Protein AF-A0A4Q9MEJ4-F1 (afdb_monomer)

Structure (mmCIF, N/CA/C/O backbone):
data_AF-A0A4Q9MEJ4-F1
#
_entry.id   AF-A0A4Q9MEJ4-F1
#
loop_
_atom_site.group_PDB
_atom_site.id
_atom_site.type_symbol
_atom_site.label_atom_id
_atom_site.label_alt_id
_atom_site.label_comp_id
_atom_site.label_asym_id
_atom_site.label_entity_id
_atom_site.label_seq_id
_atom_site.pdbx_PDB_ins_code
_atom_site.Cartn_x
_atom_site.Cartn_y
_atom_site.Cartn_z
_atom_site.occupancy
_atom_site.B_iso_or_equiv
_atom_site.auth_seq_id
_atom_site.auth_comp_id
_atom_site.auth_asym_id
_atom_site.auth_atom_id
_atom_site.pdbx_PDB_model_num
ATOM 1 N N . MET A 1 1 ? 58.843 36.985 -56.680 1.00 53.56 1 MET A N 1
ATOM 2 C CA . MET A 1 1 ? 57.601 36.246 -57.001 1.00 53.56 1 MET A CA 1
ATOM 3 C C . MET A 1 1 ? 56.976 35.775 -55.694 1.00 53.56 1 MET A C 1
ATOM 5 O O . MET A 1 1 ? 57.693 35.346 -54.804 1.00 53.56 1 MET A O 1
ATOM 9 N N . SER A 1 2 ? 55.681 36.010 -55.526 1.00 57.56 2 SER A N 1
ATOM 10 C CA . SER A 1 2 ? 55.071 36.483 -54.278 1.00 57.56 2 SER A CA 1
ATOM 11 C C . SER A 1 2 ? 54.739 35.411 -53.221 1.00 57.56 2 SER A C 1
ATOM 13 O O . SER A 1 2 ? 53.814 34.622 -53.401 1.00 57.56 2 SER A O 1
ATOM 15 N N . SER A 1 3 ? 55.383 35.471 -52.046 1.00 70.38 3 SER A N 1
ATOM 16 C CA . SER A 1 3 ? 55.082 34.623 -50.870 1.00 70.38 3 SER A CA 1
ATOM 17 C C . SER A 1 3 ? 53.639 34.743 -50.360 1.00 70.38 3 SER A C 1
ATOM 19 O O . SER A 1 3 ? 53.100 33.795 -49.790 1.00 70.38 3 SER A O 1
ATOM 21 N N . ALA A 1 4 ? 52.991 35.890 -50.584 1.00 72.88 4 ALA A N 1
ATOM 22 C CA . ALA A 1 4 ? 51.584 36.099 -50.240 1.00 72.88 4 ALA A CA 1
ATOM 23 C C . ALA A 1 4 ? 50.646 35.207 -51.072 1.00 72.88 4 ALA A C 1
ATOM 25 O O . ALA A 1 4 ? 49.698 34.640 -50.536 1.00 72.88 4 ALA A O 1
ATOM 26 N N . VAL A 1 5 ? 50.960 35.009 -52.357 1.00 79.06 5 VAL A N 1
ATOM 27 C CA . VAL A 1 5 ? 50.175 34.153 -53.260 1.00 79.06 5 VAL A CA 1
ATOM 28 C C . VAL A 1 5 ? 50.327 32.685 -52.864 1.00 79.06 5 VAL A C 1
ATOM 30 O O . VAL A 1 5 ? 49.338 31.959 -52.815 1.00 79.06 5 VAL A O 1
ATOM 33 N N . LEU A 1 6 ? 51.537 32.263 -52.480 1.00 78.62 6 LEU A N 1
ATOM 34 C CA . LEU A 1 6 ? 51.787 30.896 -52.017 1.00 78.62 6 LEU A CA 1
ATOM 35 C C . LEU A 1 6 ? 51.036 30.583 -50.708 1.00 78.62 6 LEU A C 1
ATOM 37 O O . LEU A 1 6 ? 50.433 29.517 -50.576 1.00 78.62 6 LEU A O 1
ATOM 41 N N . ARG A 1 7 ? 51.021 31.525 -49.751 1.00 75.69 7 ARG A N 1
ATOM 42 C CA . ARG A 1 7 ? 50.253 31.381 -48.500 1.00 75.69 7 ARG A CA 1
ATOM 43 C C . ARG A 1 7 ? 48.751 31.326 -48.764 1.00 75.69 7 ARG A C 1
ATOM 45 O O . ARG A 1 7 ? 48.078 30.460 -48.210 1.00 75.69 7 ARG A O 1
ATOM 52 N N . GLN A 1 8 ? 48.240 32.186 -49.642 1.00 79.75 8 GLN A N 1
ATOM 53 C CA . GLN A 1 8 ? 46.818 32.208 -49.978 1.00 79.75 8 GLN A CA 1
ATOM 54 C C . GLN A 1 8 ? 46.377 30.922 -50.690 1.00 79.75 8 GLN A C 1
ATOM 56 O O . GLN A 1 8 ? 45.335 30.359 -50.353 1.00 79.75 8 GLN A O 1
ATOM 61 N N . ALA A 1 9 ? 47.199 30.401 -51.603 1.00 81.38 9 ALA A N 1
ATOM 62 C CA . ALA A 1 9 ? 46.946 29.132 -52.279 1.00 81.38 9 ALA A CA 1
ATOM 63 C C . ALA A 1 9 ? 46.951 27.942 -51.301 1.00 81.38 9 ALA A C 1
ATOM 65 O O . ALA A 1 9 ? 46.066 27.088 -51.362 1.00 81.38 9 ALA A O 1
ATOM 66 N N . ALA A 1 10 ? 47.890 27.907 -50.349 1.00 81.50 10 ALA A N 1
ATOM 67 C CA . ALA A 1 10 ? 47.952 26.853 -49.336 1.00 81.50 10 ALA A CA 1
ATOM 68 C C . ALA A 1 10 ? 46.732 26.866 -48.396 1.00 81.50 10 ALA A C 1
ATOM 70 O O . ALA A 1 10 ? 46.201 25.806 -48.054 1.00 81.50 10 ALA A O 1
ATOM 71 N N . ILE A 1 11 ? 46.258 28.054 -48.004 1.00 80.94 11 ILE A N 1
ATOM 72 C CA . ILE A 1 11 ? 45.054 28.215 -47.175 1.00 80.94 11 ILE A CA 1
ATOM 73 C C . ILE A 1 11 ? 43.807 27.780 -47.957 1.00 80.94 11 ILE A C 1
ATOM 75 O O . ILE A 1 11 ? 42.994 27.010 -47.437 1.00 80.94 11 ILE A O 1
ATOM 79 N N . ALA A 1 12 ? 43.684 28.196 -49.221 1.00 80.19 12 ALA A N 1
ATOM 80 C CA . ALA A 1 12 ? 42.573 27.809 -50.087 1.00 80.19 12 ALA A CA 1
ATOM 81 C C . ALA A 1 12 ? 42.515 26.285 -50.294 1.00 80.19 12 ALA A C 1
ATOM 83 O O . ALA A 1 12 ? 41.469 25.679 -50.052 1.00 80.19 12 ALA A O 1
ATOM 84 N N . ALA A 1 13 ? 43.644 25.648 -50.619 1.00 78.50 13 ALA A N 1
ATOM 85 C CA . ALA A 1 13 ? 43.734 24.199 -50.813 1.00 78.50 13 ALA A CA 1
ATOM 86 C C . ALA A 1 13 ? 43.365 23.411 -49.544 1.00 78.50 13 ALA A C 1
ATOM 88 O O . ALA A 1 13 ? 42.621 22.431 -49.599 1.00 78.50 13 ALA A O 1
ATOM 89 N N . ARG A 1 14 ? 43.827 23.871 -48.375 1.00 74.31 14 ARG A N 1
ATOM 90 C CA . ARG A 1 14 ? 43.544 23.226 -47.084 1.00 74.31 14 ARG A CA 1
ATOM 91 C C . ARG A 1 14 ? 42.090 23.429 -46.635 1.00 74.31 14 ARG A C 1
ATOM 93 O O . ARG A 1 14 ? 41.550 22.586 -45.923 1.00 74.31 14 ARG A O 1
ATOM 100 N N . SER A 1 15 ? 41.442 24.512 -47.067 1.00 73.81 15 SER A N 1
ATOM 101 C CA . SER A 1 15 ? 40.007 24.734 -46.851 1.00 73.81 15 SER A CA 1
ATOM 102 C C . SER A 1 15 ? 39.137 23.871 -47.775 1.00 73.81 15 SER A C 1
ATOM 104 O O . SER A 1 15 ? 38.134 23.322 -47.324 1.00 73.81 15 SER A O 1
ATOM 106 N N . ALA A 1 16 ? 39.545 23.685 -49.035 1.00 74.56 16 ALA A N 1
ATOM 107 C CA . ALA A 1 16 ? 38.844 22.838 -49.996 1.00 74.56 16 ALA A CA 1
ATOM 108 C C . ALA A 1 16 ? 38.911 21.353 -49.600 1.00 74.56 16 ALA A C 1
ATOM 110 O O . ALA A 1 16 ? 37.888 20.671 -49.624 1.00 74.56 16 ALA A O 1
ATOM 111 N N . SER A 1 17 ? 40.071 20.869 -49.134 1.00 69.62 17 SER A N 1
ATOM 112 C CA . SER A 1 17 ? 40.207 19.469 -48.699 1.00 69.62 17 SER A CA 1
ATOM 113 C C . SER A 1 17 ? 39.354 19.136 -47.470 1.00 69.62 17 SER A C 1
ATOM 115 O O . SER A 1 17 ? 38.819 18.036 -47.374 1.00 69.62 17 SER A O 1
ATOM 117 N N . ARG A 1 18 ? 39.165 20.094 -46.550 1.00 66.50 18 ARG A N 1
ATOM 118 C CA . ARG A 1 18 ? 38.297 19.924 -45.372 1.00 66.50 18 ARG A CA 1
ATOM 119 C C . ARG A 1 18 ? 36.809 19.988 -45.711 1.00 66.50 18 ARG A C 1
ATOM 121 O O . ARG A 1 18 ? 36.021 19.352 -45.024 1.00 66.50 18 ARG A O 1
ATOM 128 N N . LYS A 1 19 ? 36.422 20.722 -46.759 1.00 67.38 19 LYS A N 1
ATOM 129 C CA . LYS A 1 19 ? 35.026 20.817 -47.219 1.00 67.38 19 LYS A CA 1
ATOM 130 C C . LYS A 1 19 ? 34.552 19.562 -47.960 1.00 67.38 19 LYS A C 1
ATOM 132 O O . LYS A 1 19 ? 33.376 19.240 -47.874 1.00 67.38 19 LYS A O 1
ATOM 137 N N . CYS A 1 20 ? 35.455 18.830 -48.616 1.00 64.38 20 CYS A N 1
ATOM 138 C CA . CYS A 1 20 ? 35.151 17.531 -49.236 1.00 64.38 20 CYS A CA 1
ATOM 139 C C . CYS A 1 20 ? 35.402 16.325 -48.312 1.00 64.38 20 CYS A C 1
ATOM 141 O O . CYS A 1 20 ? 35.291 15.181 -48.749 1.00 64.38 20 CYS A O 1
ATOM 143 N N . ALA A 1 21 ? 35.740 16.550 -47.039 1.00 66.81 21 ALA A N 1
ATOM 144 C CA . ALA A 1 21 ? 35.866 15.476 -46.065 1.00 66.81 21 ALA A CA 1
ATOM 145 C C . ALA A 1 21 ? 34.472 15.084 -45.552 1.00 66.81 21 ALA A C 1
ATOM 147 O O . ALA A 1 21 ? 33.966 15.642 -44.579 1.00 66.81 21 ALA A O 1
ATOM 148 N N . PHE A 1 22 ? 33.841 14.109 -46.204 1.00 66.88 22 PHE A N 1
ATOM 149 C CA . PHE A 1 22 ? 32.666 13.447 -45.647 1.00 66.88 22 PHE A CA 1
ATOM 150 C C . PHE A 1 22 ? 33.092 12.691 -44.380 1.00 66.88 22 PHE A C 1
ATOM 152 O O . PHE A 1 22 ? 33.846 11.721 -44.443 1.00 66.88 22 PHE A O 1
ATOM 159 N N . SER A 1 23 ? 32.654 13.162 -43.210 1.00 63.75 23 SER A N 1
ATOM 160 C CA . SER A 1 23 ? 32.924 12.498 -41.932 1.00 63.75 23 SER A CA 1
ATOM 161 C C . SER A 1 23 ? 32.102 11.211 -41.837 1.00 63.75 23 SER A C 1
ATOM 163 O O . SER A 1 23 ? 30.969 11.203 -41.364 1.00 63.75 23 SER A O 1
ATOM 165 N N . THR A 1 24 ? 32.678 10.101 -42.291 1.00 58.44 24 THR A N 1
ATOM 166 C CA . THR A 1 24 ? 32.094 8.752 -42.172 1.00 58.44 24 THR A CA 1
ATOM 167 C C . THR A 1 24 ? 32.263 8.154 -40.766 1.00 58.44 24 THR A C 1
ATOM 169 O O . THR A 1 24 ? 31.710 7.102 -40.451 1.00 58.44 24 THR A O 1
ATOM 172 N N . SER A 1 25 ? 32.994 8.835 -39.875 1.00 58.47 25 SER A N 1
ATOM 173 C CA . SER A 1 25 ? 33.398 8.311 -38.562 1.00 58.47 25 SER A CA 1
ATOM 174 C C . SER A 1 25 ? 32.269 8.248 -37.525 1.00 58.47 25 SER A C 1
ATOM 176 O O . SER A 1 25 ? 32.357 7.458 -36.585 1.00 58.47 25 SER A O 1
ATOM 178 N N . ALA A 1 26 ? 31.214 9.060 -37.664 1.00 56.09 26 ALA A N 1
ATOM 179 C CA . ALA A 1 26 ? 30.143 9.115 -36.664 1.00 56.09 26 ALA A CA 1
ATOM 180 C C . ALA A 1 26 ? 29.253 7.859 -36.671 1.00 56.09 26 ALA A C 1
ATOM 182 O O . ALA A 1 26 ? 28.758 7.454 -35.623 1.00 56.09 26 ALA A O 1
ATOM 183 N N . VAL A 1 27 ? 29.082 7.218 -37.833 1.00 58.59 27 VAL A N 1
ATOM 184 C CA . VAL A 1 27 ? 28.322 5.962 -37.959 1.00 58.59 27 VAL A CA 1
ATOM 185 C C . VAL A 1 27 ? 29.218 4.741 -37.726 1.00 58.59 27 VAL A C 1
ATOM 187 O O . VAL A 1 27 ? 28.765 3.763 -37.145 1.00 58.59 27 VAL A O 1
ATOM 190 N N . ALA A 1 28 ? 30.505 4.810 -38.087 1.00 58.03 28 ALA A N 1
ATOM 191 C CA . ALA A 1 28 ? 31.435 3.682 -37.972 1.00 58.03 28 ALA A CA 1
ATOM 192 C C . ALA A 1 28 ? 31.882 3.345 -36.532 1.00 58.03 28 ALA A C 1
ATOM 194 O O . ALA A 1 28 ? 32.455 2.284 -36.311 1.00 58.03 28 ALA A O 1
ATOM 195 N N . ARG A 1 29 ? 31.645 4.232 -35.552 1.00 65.06 29 ARG A N 1
ATOM 196 C CA . ARG A 1 29 ? 32.033 4.038 -34.137 1.00 65.06 29 ARG A CA 1
ATOM 197 C C . ARG A 1 29 ? 30.868 3.697 -33.205 1.00 65.06 29 ARG A C 1
ATOM 199 O O . ARG A 1 29 ? 31.008 3.815 -31.992 1.00 65.06 29 ARG A O 1
ATOM 206 N N . LYS A 1 30 ? 29.711 3.323 -33.750 1.00 72.62 30 LYS A N 1
ATOM 207 C CA . LYS A 1 30 ? 28.590 2.850 -32.936 1.00 72.62 30 LYS A CA 1
ATOM 208 C C . LYS A 1 30 ? 28.802 1.381 -32.593 1.00 72.62 30 LYS A C 1
ATOM 210 O O . LYS A 1 30 ? 28.957 0.557 -33.491 1.00 72.62 30 LYS A O 1
ATOM 215 N N . ASP A 1 31 ? 28.803 1.069 -31.303 1.00 87.62 31 ASP A N 1
ATOM 216 C CA . ASP A 1 31 ? 28.769 -0.310 -30.832 1.00 87.62 31 ASP A CA 1
ATOM 217 C C . ASP A 1 31 ? 27.383 -0.902 -31.133 1.00 87.62 31 ASP A C 1
ATOM 219 O O . ASP A 1 31 ? 26.365 -0.491 -30.570 1.00 87.62 31 ASP A O 1
ATOM 223 N N . LEU A 1 32 ? 27.349 -1.850 -32.069 1.00 88.62 32 LEU A N 1
ATOM 224 C CA . LEU A 1 32 ? 26.125 -2.502 -32.529 1.00 88.62 32 LEU A CA 1
ATOM 225 C C . LEU A 1 32 ? 25.430 -3.278 -31.406 1.00 88.62 32 LEU A C 1
ATOM 227 O O . LEU A 1 32 ? 24.201 -3.352 -31.394 1.00 88.62 32 LEU A O 1
ATOM 231 N N . ILE A 1 33 ? 26.196 -3.826 -30.459 1.00 91.69 33 ILE A N 1
ATOM 232 C CA . ILE A 1 33 ? 25.657 -4.581 -29.324 1.00 91.69 33 ILE A CA 1
ATOM 233 C C . ILE A 1 33 ? 24.959 -3.615 -28.368 1.00 91.69 33 ILE A C 1
ATOM 235 O O . ILE A 1 33 ? 23.834 -3.870 -27.937 1.00 91.69 33 ILE A O 1
ATOM 239 N N . GLN A 1 34 ? 25.590 -2.473 -28.090 1.00 92.44 34 GLN A N 1
ATOM 240 C CA . GLN A 1 34 ? 25.020 -1.437 -27.233 1.00 92.44 34 GLN A CA 1
ATOM 241 C C . GLN A 1 34 ? 23.731 -0.850 -27.825 1.00 92.44 34 GLN A C 1
ATOM 243 O O . GLN A 1 34 ? 22.737 -0.691 -27.116 1.00 92.44 34 GLN A O 1
ATOM 248 N N . GLU A 1 35 ? 23.723 -0.543 -29.121 1.00 90.62 35 GLU A N 1
ATOM 249 C CA . GLU A 1 35 ? 22.546 0.010 -29.802 1.00 90.62 35 GLU A CA 1
ATOM 250 C C . GLU A 1 35 ? 21.398 -1.010 -29.872 1.00 90.62 35 GLU A C 1
ATOM 252 O O . GLU A 1 35 ? 20.244 -0.646 -29.632 1.00 90.62 35 GLU A O 1
ATOM 257 N N . LEU A 1 36 ? 21.696 -2.292 -30.127 1.00 93.44 36 LEU A N 1
ATOM 258 C CA . LEU A 1 36 ? 20.703 -3.369 -30.072 1.00 93.44 36 LEU A CA 1
ATOM 259 C C . LEU A 1 36 ? 20.106 -3.491 -28.666 1.00 93.44 36 LEU A C 1
ATOM 261 O O . LEU A 1 36 ? 18.888 -3.481 -28.518 1.00 93.44 36 LEU A O 1
ATOM 265 N N . TYR A 1 37 ? 20.948 -3.521 -27.633 1.00 94.94 37 TYR A N 1
ATOM 266 C CA . TYR A 1 37 ? 20.501 -3.601 -26.243 1.00 94.94 37 TYR A CA 1
ATOM 267 C C . TYR A 1 37 ? 19.586 -2.431 -25.859 1.00 9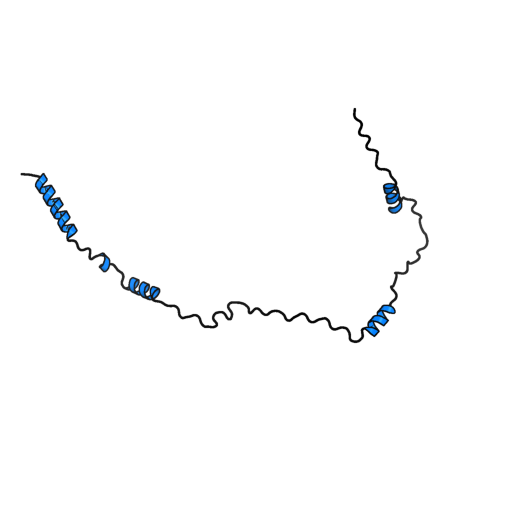4.94 37 TYR A C 1
ATOM 269 O O . TYR A 1 37 ? 18.495 -2.634 -25.328 1.00 94.94 37 TYR A O 1
ATOM 277 N N . ILE A 1 38 ? 19.981 -1.195 -26.181 1.00 94.69 38 ILE A N 1
ATOM 278 C CA . ILE A 1 38 ? 19.172 -0.001 -25.896 1.00 94.69 38 ILE A CA 1
ATOM 279 C C . ILE A 1 38 ? 17.844 -0.039 -26.663 1.00 94.69 38 ILE A C 1
ATOM 281 O O . ILE A 1 38 ? 16.821 0.408 -26.138 1.00 94.69 38 ILE A O 1
ATOM 285 N N . LYS A 1 39 ? 17.840 -0.557 -27.895 1.00 94.50 39 LYS A N 1
ATOM 286 C CA . LYS A 1 39 ? 16.626 -0.703 -28.701 1.00 94.50 39 LYS A CA 1
ATOM 287 C C . LYS A 1 39 ? 15.656 -1.712 -28.086 1.00 94.50 39 LYS A C 1
ATOM 289 O O . LYS A 1 39 ? 14.475 -1.392 -27.982 1.00 94.50 39 LYS A O 1
ATOM 294 N N . GLU A 1 40 ? 16.145 -2.864 -27.635 1.00 93.31 40 GLU A N 1
ATOM 295 C CA . GLU A 1 40 ? 15.318 -3.869 -26.954 1.00 93.31 40 GLU A CA 1
ATOM 296 C C . GLU A 1 40 ? 14.776 -3.337 -25.620 1.00 93.31 40 GLU A C 1
ATOM 298 O O . GLU A 1 40 ? 13.585 -3.460 -25.351 1.00 93.31 40 GLU A O 1
ATOM 303 N N . LEU A 1 41 ? 15.597 -2.639 -24.825 1.00 93.88 41 LEU A N 1
ATOM 304 C CA . LEU A 1 41 ? 15.136 -2.005 -23.583 1.00 93.88 41 LEU A CA 1
ATOM 305 C C . LEU A 1 41 ? 14.042 -0.958 -23.821 1.00 93.88 41 LEU A C 1
ATOM 307 O O . LEU A 1 41 ? 13.060 -0.912 -23.086 1.00 93.88 41 LEU A O 1
ATOM 311 N N . LYS A 1 42 ? 14.206 -0.103 -24.838 1.00 93.62 42 LYS A N 1
ATOM 312 C CA . LYS A 1 42 ? 13.215 0.930 -25.185 1.00 93.62 42 LYS A CA 1
ATOM 313 C C . LYS A 1 42 ? 11.953 0.343 -25.817 1.00 93.62 42 LYS A C 1
ATOM 315 O O . LYS A 1 42 ? 10.885 0.933 -25.684 1.00 93.62 42 LYS A O 1
ATOM 320 N N . GLY A 1 43 ? 12.081 -0.774 -26.530 1.00 92.81 43 GLY A N 1
ATOM 321 C CA . GLY A 1 43 ? 10.968 -1.503 -27.137 1.00 92.81 43 GLY A CA 1
ATOM 322 C C . GLY A 1 43 ? 10.233 -2.418 -26.159 1.00 92.81 43 GLY A C 1
ATOM 323 O O . GLY A 1 43 ? 9.113 -2.839 -26.453 1.00 92.81 43 GLY A O 1
ATOM 324 N N . TYR A 1 44 ? 10.831 -2.714 -25.002 1.00 94.00 44 TYR A N 1
ATOM 325 C CA . TYR A 1 44 ? 10.236 -3.599 -24.018 1.00 94.00 44 TYR A CA 1
ATOM 326 C C . TYR A 1 44 ? 8.957 -2.994 -23.442 1.00 94.00 44 TYR A C 1
ATOM 328 O O . TYR A 1 44 ? 8.961 -1.982 -22.738 1.00 94.00 44 TYR A O 1
ATOM 336 N N . LYS A 1 45 ? 7.840 -3.661 -23.720 1.00 90.06 45 LYS A N 1
ATOM 337 C CA . LYS A 1 45 ? 6.546 -3.350 -23.130 1.00 90.06 45 LYS A CA 1
ATOM 338 C C . LYS A 1 45 ? 6.278 -4.380 -22.048 1.00 90.06 45 LYS A C 1
ATOM 340 O O . LYS A 1 45 ? 6.064 -5.551 -22.355 1.00 90.06 45 LYS A O 1
ATOM 345 N N . ALA A 1 46 ? 6.327 -3.940 -20.791 1.00 87.25 46 ALA A N 1
ATOM 346 C CA . ALA A 1 46 ? 6.050 -4.815 -19.663 1.00 87.25 46 ALA A CA 1
ATOM 347 C C . ALA A 1 46 ? 4.668 -5.474 -19.837 1.00 87.25 46 ALA A C 1
ATOM 349 O O . ALA A 1 46 ? 3.727 -4.800 -20.280 1.00 87.25 46 ALA A O 1
ATOM 350 N N . PRO A 1 47 ? 4.537 -6.775 -19.521 1.00 85.88 47 PRO A N 1
ATOM 351 C CA . PRO A 1 47 ? 3.252 -7.448 -19.584 1.00 85.88 47 PRO A CA 1
ATOM 352 C C . PRO A 1 47 ? 2.243 -6.718 -18.685 1.00 85.88 47 PRO A C 1
ATOM 354 O O . PRO A 1 47 ? 2.625 -6.207 -17.626 1.00 85.88 47 PRO A O 1
ATOM 357 N N . PRO A 1 48 ? 0.966 -6.633 -19.101 1.00 82.62 48 PRO A N 1
ATOM 358 C CA . PRO A 1 48 ? -0.055 -5.989 -18.293 1.00 82.62 48 PRO A CA 1
ATOM 359 C C . PRO A 1 48 ? -0.132 -6.687 -16.929 1.00 82.62 48 PRO A C 1
ATOM 361 O O . PRO A 1 48 ? -0.075 -7.921 -16.879 1.00 82.62 48 PRO A O 1
ATOM 364 N N . PRO A 1 49 ? -0.242 -5.924 -15.826 1.00 81.88 49 PRO A N 1
ATOM 365 C CA . PRO A 1 49 ? -0.346 -6.517 -14.505 1.00 81.88 49 PRO A CA 1
ATOM 366 C C . PRO A 1 49 ? -1.561 -7.455 -14.460 1.00 81.88 49 PRO A C 1
ATOM 368 O O . PRO A 1 49 ? -2.584 -7.166 -15.094 1.00 81.88 49 PRO A O 1
ATOM 371 N N . PRO A 1 50 ? -1.465 -8.586 -13.739 1.00 84.12 50 PRO A N 1
ATOM 372 C CA . PRO A 1 50 ? -2.599 -9.482 -13.578 1.00 84.12 50 PRO A CA 1
ATOM 373 C C . PRO A 1 50 ? -3.776 -8.711 -12.975 1.00 84.12 50 PRO A C 1
ATOM 375 O O . PRO A 1 50 ? -3.582 -7.785 -12.185 1.00 84.12 50 PRO A O 1
ATOM 378 N N . LYS A 1 51 ? -5.006 -9.088 -13.345 1.00 76.12 51 LYS A N 1
ATOM 379 C CA . LYS A 1 51 ? -6.226 -8.400 -12.882 1.00 76.12 51 LYS A CA 1
ATOM 380 C C . LYS A 1 51 ? -6.294 -8.310 -11.353 1.00 76.12 51 LYS A C 1
ATOM 382 O O . LYS A 1 51 ? -6.763 -7.305 -10.835 1.00 76.12 51 LYS A O 1
ATOM 387 N N . ASP A 1 52 ? -5.705 -9.285 -10.666 1.00 76.06 52 ASP A N 1
ATOM 388 C CA . ASP A 1 52 ? -5.661 -9.391 -9.207 1.00 76.06 52 ASP A CA 1
ATOM 389 C C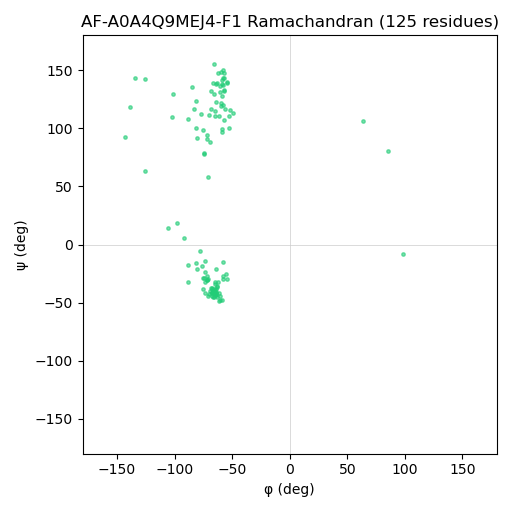 . ASP A 1 52 ? -4.349 -8.879 -8.590 1.00 76.06 52 ASP A C 1
ATOM 391 O O . ASP A 1 52 ? -4.048 -9.185 -7.443 1.00 76.06 52 ASP A O 1
ATOM 395 N N . ALA A 1 53 ? -3.555 -8.069 -9.305 1.00 73.81 53 ALA A N 1
ATOM 396 C CA . ALA A 1 53 ? -2.298 -7.505 -8.784 1.00 73.81 53 ALA A CA 1
ATOM 397 C C . ALA A 1 53 ? -2.469 -6.667 -7.498 1.00 73.81 53 ALA A C 1
ATOM 399 O O . ALA A 1 53 ? -1.492 -6.356 -6.826 1.00 73.81 53 ALA A O 1
ATOM 400 N N . HIS A 1 54 ? -3.701 -6.286 -7.166 1.00 73.12 54 HIS A N 1
ATOM 401 C CA . HIS A 1 54 ? -4.065 -5.554 -5.957 1.00 73.12 54 HIS A CA 1
ATOM 402 C C . HIS A 1 54 ? -4.381 -6.475 -4.763 1.00 73.12 54 HIS A C 1
ATOM 404 O O . HIS A 1 54 ? -4.356 -6.027 -3.615 1.00 73.12 54 HIS A O 1
ATOM 410 N N . VAL A 1 55 ? -4.655 -7.761 -5.004 1.00 73.56 55 VAL A N 1
ATOM 411 C CA . VAL A 1 55 ? -4.993 -8.737 -3.965 1.00 73.56 55 VAL A CA 1
ATOM 412 C C . VAL A 1 55 ? -3.709 -9.151 -3.242 1.00 73.56 55 VAL A C 1
ATOM 414 O O . VAL A 1 55 ? -2.832 -9.784 -3.819 1.00 73.56 55 VAL A O 1
ATOM 417 N N . GLY A 1 56 ? -3.580 -8.768 -1.969 1.00 71.31 56 GLY A N 1
ATOM 418 C CA . GLY A 1 56 ? -2.425 -9.105 -1.123 1.00 71.31 56 GLY A CA 1
ATOM 419 C C . GLY A 1 56 ? -1.359 -8.010 -0.989 1.00 71.31 56 GLY A C 1
ATOM 420 O O . GLY A 1 56 ? -0.491 -8.128 -0.128 1.00 71.31 56 GLY A O 1
ATOM 421 N N . VAL A 1 57 ? -1.447 -6.918 -1.760 1.00 78.44 57 VAL A N 1
ATOM 422 C CA . VAL A 1 57 ? -0.592 -5.725 -1.565 1.00 78.44 57 VAL A CA 1
ATOM 423 C C . VAL A 1 57 ? -1.021 -4.941 -0.322 1.00 78.44 57 VAL A C 1
ATOM 425 O O . VAL A 1 57 ? -0.193 -4.358 0.375 1.00 78.44 57 VAL A O 1
ATOM 428 N N . VAL A 1 58 ? -2.321 -4.956 -0.018 1.00 81.94 58 VAL A N 1
ATOM 429 C CA . VAL A 1 58 ? -2.902 -4.298 1.155 1.00 81.94 58 VAL A CA 1
ATOM 430 C C . VAL A 1 58 ? -3.700 -5.323 1.953 1.00 81.94 58 VAL A C 1
ATOM 432 O O . VAL A 1 58 ? -4.353 -6.202 1.388 1.00 81.94 58 VAL A O 1
ATOM 435 N N . LYS A 1 59 ? -3.642 -5.220 3.285 1.00 82.44 59 LYS A N 1
ATOM 436 C CA . LYS A 1 59 ? -4.499 -6.016 4.171 1.00 82.44 59 LYS A CA 1
ATOM 437 C C . LYS A 1 59 ? -5.958 -5.686 3.868 1.00 82.44 59 LYS A C 1
ATOM 439 O O . LYS A 1 59 ? -6.322 -4.515 3.795 1.00 82.44 59 LYS A O 1
ATOM 444 N N . ASN A 1 60 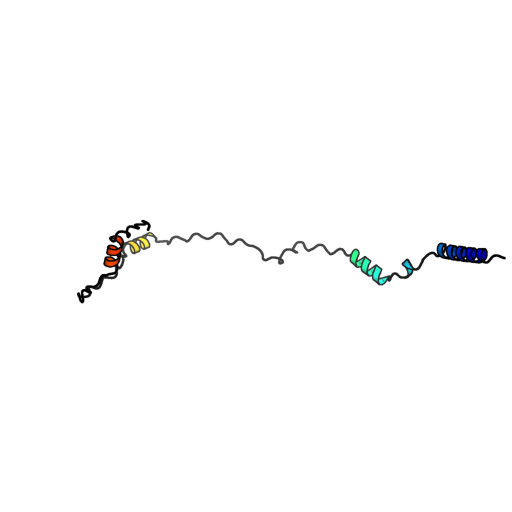? -6.775 -6.720 3.699 1.00 81.44 60 ASN A N 1
ATOM 445 C CA . ASN A 1 60 ? -8.180 -6.549 3.363 1.00 81.44 60 ASN A CA 1
ATOM 446 C C . ASN A 1 60 ? -8.899 -5.839 4.520 1.00 81.44 60 ASN A C 1
ATOM 448 O O . ASN A 1 60 ? -8.839 -6.299 5.663 1.00 81.44 60 ASN A O 1
ATOM 452 N N . TYR A 1 61 ? -9.528 -4.701 4.237 1.00 82.38 61 TYR A N 1
ATOM 453 C CA . TYR A 1 61 ? -10.212 -3.910 5.252 1.00 82.38 61 TYR A CA 1
ATOM 454 C C . TYR A 1 61 ? -11.657 -4.392 5.386 1.00 82.38 61 TYR A C 1
ATOM 456 O O . TYR A 1 61 ? -12.482 -4.172 4.504 1.00 82.38 61 TYR A O 1
ATOM 464 N N . SER A 1 62 ? -11.949 -5.062 6.498 1.00 85.06 62 SER A N 1
ATOM 465 C CA . SER A 1 62 ? -13.306 -5.412 6.917 1.00 85.06 62 SER A CA 1
ATOM 466 C C . SER A 1 62 ? -13.740 -4.439 7.997 1.00 85.06 62 SER A C 1
ATOM 468 O O . SER A 1 62 ? -13.031 -4.287 8.994 1.00 85.06 62 SER A O 1
ATOM 470 N N . LEU A 1 63 ? -14.921 -3.835 7.851 1.00 87.12 63 LEU A N 1
ATOM 471 C CA . LEU A 1 63 ? -15.536 -3.171 8.993 1.00 87.12 63 LEU A CA 1
ATOM 472 C C . LEU A 1 63 ? -15.857 -4.234 10.056 1.00 87.12 63 LEU A C 1
ATOM 474 O O . LEU A 1 63 ? -16.313 -5.328 9.700 1.00 87.12 63 LEU A O 1
ATOM 478 N N . PRO A 1 64 ? -15.604 -3.954 11.344 1.00 88.44 64 PRO A N 1
ATOM 479 C CA . PRO A 1 64 ? -16.082 -4.820 12.406 1.00 88.44 64 PRO A CA 1
ATOM 480 C C . PRO A 1 64 ? -17.620 -4.847 12.387 1.00 88.44 64 PRO A C 1
ATOM 482 O O . PRO A 1 64 ? -18.250 -3.849 12.021 1.00 88.44 64 PRO A O 1
ATOM 485 N N . PRO A 1 65 ? -18.238 -5.980 12.760 1.00 84.69 65 PRO A N 1
ATOM 486 C CA . PRO A 1 65 ? -19.687 -6.060 12.881 1.00 84.69 65 PRO A CA 1
ATOM 487 C C . PRO A 1 65 ? -20.199 -5.025 13.889 1.00 84.69 65 PRO A C 1
ATOM 489 O O . PRO A 1 65 ? -19.496 -4.665 14.837 1.00 84.69 65 PRO A O 1
ATOM 492 N N . ALA A 1 66 ? -21.427 -4.545 13.673 1.00 84.44 66 ALA A N 1
ATOM 493 C CA . ALA A 1 66 ? -22.067 -3.600 14.580 1.00 84.44 66 ALA A CA 1
ATOM 494 C C . ALA A 1 66 ? -22.079 -4.161 16.016 1.00 84.44 66 ALA A C 1
ATOM 496 O O . ALA A 1 66 ? -22.308 -5.364 16.191 1.00 84.44 66 ALA A O 1
ATOM 497 N N . PRO A 1 67 ? -21.830 -3.321 17.038 1.00 85.75 67 PRO A N 1
ATOM 498 C CA . PRO A 1 67 ? -21.822 -3.774 18.420 1.00 85.75 67 PRO A CA 1
ATOM 499 C C . PRO A 1 67 ? -23.185 -4.375 18.764 1.00 85.75 67 PRO A C 1
ATOM 501 O O . PRO A 1 67 ? -24.222 -3.747 18.542 1.00 85.75 67 PRO A O 1
ATOM 504 N N . GLN A 1 68 ? -23.187 -5.598 19.293 1.00 81.94 68 GLN A N 1
ATOM 505 C CA . GLN A 1 68 ? -24.412 -6.171 19.830 1.00 81.94 68 GLN A CA 1
ATOM 506 C C . GLN A 1 68 ? -24.806 -5.408 21.091 1.00 81.94 68 GLN A C 1
ATOM 508 O O . GLN A 1 68 ? -23.980 -5.170 21.974 1.00 81.94 68 GLN A O 1
ATOM 513 N N . THR A 1 69 ? -26.079 -5.026 21.167 1.00 81.19 69 THR A N 1
ATOM 514 C CA . THR A 1 69 ? -26.658 -4.492 22.396 1.00 81.19 69 THR A CA 1
ATOM 515 C C . THR A 1 69 ? -26.567 -5.554 23.489 1.00 81.19 69 THR A C 1
ATOM 517 O O . THR A 1 69 ? -26.866 -6.719 23.207 1.00 81.19 69 THR A O 1
ATOM 520 N N . PRO A 1 70 ? -26.175 -5.187 24.720 1.00 82.75 70 PRO A N 1
ATOM 521 C CA . PRO A 1 70 ? -26.147 -6.132 25.825 1.00 82.75 70 PRO A CA 1
ATOM 522 C C . PRO A 1 70 ? -27.540 -6.738 26.012 1.00 82.75 70 PRO A C 1
ATOM 524 O O . PRO A 1 70 ? -28.545 -6.024 26.004 1.00 82.75 70 PRO A O 1
ATOM 527 N N . ALA A 1 71 ? -27.597 -8.063 26.131 1.00 80.88 71 ALA A N 1
ATOM 528 C CA . ALA A 1 71 ? -28.837 -8.754 26.439 1.00 80.88 71 ALA A CA 1
ATOM 529 C C . ALA A 1 71 ? -29.277 -8.361 27.853 1.00 80.88 71 ALA A C 1
ATOM 531 O O . ALA A 1 71 ? -28.477 -8.417 28.789 1.00 80.88 71 ALA A O 1
ATOM 532 N N . LEU A 1 72 ? -30.539 -7.956 28.000 1.00 79.25 72 LEU A N 1
ATOM 533 C CA . LEU A 1 72 ? -31.131 -7.779 29.319 1.00 79.25 72 LEU A CA 1
ATOM 534 C C . LEU A 1 72 ? -31.171 -9.145 30.023 1.00 79.25 72 LEU A C 1
ATOM 536 O O . LEU A 1 72 ? -31.476 -10.147 29.364 1.00 79.25 72 LEU A O 1
ATOM 540 N N . PRO A 1 73 ? -30.863 -9.211 31.328 1.00 80.25 73 PRO A N 1
ATOM 541 C CA . PRO A 1 73 ? -31.008 -10.446 32.079 1.00 80.25 73 PRO A CA 1
ATOM 542 C C . PRO A 1 73 ? -32.470 -10.903 32.021 1.00 80.25 73 PRO A C 1
ATOM 544 O O . PRO A 1 73 ? -33.399 -10.096 32.033 1.00 80.25 73 PRO A O 1
ATOM 547 N N . ALA A 1 74 ? -32.675 -12.215 31.907 1.00 77.50 74 ALA A N 1
ATOM 548 C CA . ALA A 1 74 ? -34.007 -12.791 31.728 1.00 77.50 74 ALA A CA 1
ATOM 549 C C . ALA A 1 74 ? -34.932 -12.557 32.940 1.00 77.50 74 ALA A C 1
ATOM 551 O O . ALA A 1 74 ? -36.149 -12.606 32.783 1.00 77.50 74 ALA A O 1
ATOM 552 N N . ASP A 1 75 ? -34.363 -12.282 3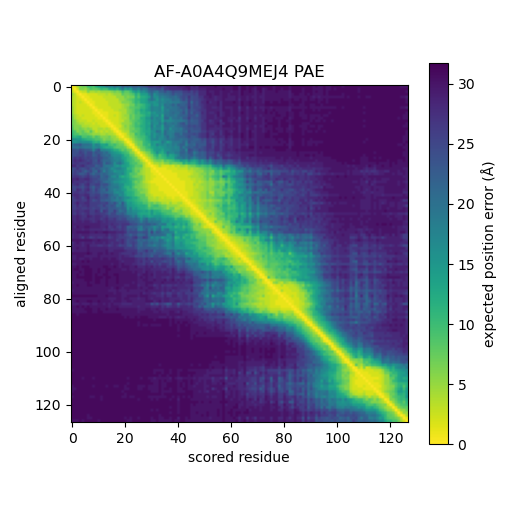4.119 1.00 80.69 75 ASP A N 1
ATOM 553 C CA . ASP A 1 75 ? -35.091 -12.048 35.367 1.00 80.69 75 ASP A CA 1
ATOM 554 C C . ASP A 1 75 ? -34.709 -10.711 36.026 1.00 80.69 75 ASP A C 1
ATOM 556 O O . ASP A 1 75 ? -34.191 -10.640 37.138 1.00 80.69 75 ASP A O 1
ATOM 560 N N . LEU A 1 76 ? -34.994 -9.616 35.319 1.00 85.00 76 LEU A N 1
ATOM 561 C CA . LEU A 1 76 ? -34.867 -8.259 35.864 1.00 85.00 76 LEU A CA 1
ATOM 562 C C . LEU A 1 76 ? -35.713 -8.039 37.130 1.00 85.00 76 LEU A C 1
ATOM 564 O O . LEU A 1 76 ? -35.361 -7.215 37.968 1.00 85.00 76 LEU A O 1
ATOM 568 N N . ALA A 1 77 ? -36.839 -8.744 37.267 1.00 84.50 77 ALA A N 1
ATOM 569 C CA . ALA A 1 77 ? -37.756 -8.565 38.390 1.00 84.50 77 ALA A CA 1
ATOM 570 C C . ALA A 1 77 ? -37.191 -9.153 39.693 1.00 84.50 77 ALA A C 1
ATOM 572 O O . ALA A 1 77 ? -37.286 -8.515 40.746 1.00 84.50 77 ALA A O 1
ATOM 573 N N . GLY A 1 78 ? -36.578 -10.339 39.622 1.00 86.31 78 GLY A N 1
ATOM 574 C CA . GLY A 1 78 ? -35.884 -10.956 40.751 1.00 86.31 78 GLY A CA 1
ATOM 575 C C . GLY A 1 78 ? -34.665 -10.150 41.194 1.00 86.31 78 GLY A C 1
ATOM 576 O O . GLY A 1 78 ? -34.499 -9.900 42.388 1.00 86.31 78 GLY A O 1
ATOM 577 N N . GLU A 1 79 ? -33.859 -9.670 40.242 1.00 84.62 79 GLU A N 1
ATOM 578 C CA . GLU A 1 79 ? -32.689 -8.828 40.529 1.00 84.62 79 GLU A CA 1
ATOM 579 C C . GLU A 1 79 ? -33.076 -7.486 41.167 1.00 84.62 79 GLU A C 1
ATOM 581 O O . GLU A 1 79 ? -32.433 -7.059 42.126 1.00 84.62 79 GLU A O 1
ATOM 586 N N . LEU A 1 80 ? -34.157 -6.851 40.699 1.00 87.44 80 LEU A N 1
ATOM 587 C CA . LEU A 1 80 ? -34.647 -5.603 41.286 1.00 87.44 80 LEU A CA 1
ATOM 588 C C . LEU A 1 80 ? -35.190 -5.821 42.703 1.00 87.44 80 LEU A C 1
ATOM 590 O O . LEU A 1 80 ? -34.868 -5.058 43.605 1.00 87.44 80 LEU A O 1
ATOM 594 N N . SER A 1 81 ? -35.923 -6.916 42.924 1.00 87.31 81 SER A N 1
ATOM 595 C CA . SER A 1 81 ? -36.424 -7.275 44.258 1.00 87.31 81 SER A CA 1
ATOM 596 C C . SER A 1 81 ? -35.286 -7.569 45.241 1.00 87.31 81 SER A C 1
ATOM 598 O O . SER A 1 81 ? -35.368 -7.209 46.413 1.00 87.31 81 SER A O 1
ATOM 600 N N . ALA A 1 82 ? -34.212 -8.217 44.777 1.00 86.75 82 ALA A N 1
ATOM 601 C CA . ALA A 1 82 ? -33.022 -8.467 45.585 1.00 86.75 82 ALA A CA 1
ATOM 602 C C . ALA A 1 82 ? -32.262 -7.172 45.909 1.00 86.75 82 ALA A C 1
ATOM 604 O O . ALA A 1 82 ? -31.767 -7.032 47.025 1.00 86.75 82 ALA A O 1
ATOM 605 N N . TRP A 1 83 ? -32.204 -6.227 44.964 1.00 86.31 83 TRP A N 1
ATOM 606 C CA . TRP A 1 83 ? -31.603 -4.909 45.173 1.00 86.31 83 TRP A CA 1
ATOM 607 C C . TRP A 1 83 ? -32.408 -4.064 46.169 1.00 86.31 83 TRP A C 1
ATOM 609 O O . TRP A 1 83 ? -31.833 -3.489 47.092 1.00 86.31 83 TRP A O 1
ATOM 619 N N . ASP A 1 84 ? -33.735 -4.058 46.047 1.00 86.75 84 ASP A N 1
ATOM 620 C CA . ASP A 1 84 ? -34.624 -3.362 46.984 1.00 86.75 84 ASP A CA 1
ATOM 621 C C . ASP A 1 84 ? -34.561 -3.972 48.396 1.00 86.75 84 ASP A C 1
ATOM 623 O O . ASP A 1 84 ? -34.695 -3.263 49.393 1.00 86.75 84 ASP A O 1
ATOM 627 N N . ALA A 1 85 ? -34.332 -5.286 48.501 1.00 85.25 85 ALA A N 1
ATOM 628 C CA . ALA A 1 85 ? -34.165 -5.981 49.777 1.00 85.25 85 ALA A CA 1
ATOM 629 C C . ALA A 1 85 ? -32.790 -5.750 50.430 1.00 85.25 85 ALA A C 1
ATOM 631 O O . ALA A 1 85 ? -32.629 -6.001 51.628 1.00 85.25 85 ALA A O 1
ATOM 632 N N . THR A 1 86 ? -31.786 -5.295 49.675 1.00 84.62 86 THR A N 1
ATOM 633 C CA . THR A 1 86 ? -30.480 -4.940 50.238 1.00 84.62 86 THR A CA 1
ATOM 634 C C . THR A 1 86 ? -30.506 -3.540 50.838 1.00 84.62 86 THR A C 1
ATOM 636 O O . THR A 1 86 ? -30.344 -2.543 50.139 1.00 84.62 86 THR A O 1
ATOM 639 N N . GLU A 1 87 ? -30.644 -3.455 52.162 1.00 76.38 87 GLU A N 1
ATOM 640 C CA . GLU A 1 87 ? -30.399 -2.199 52.871 1.00 76.38 87 GLU A CA 1
ATOM 641 C C . GLU A 1 87 ? -28.907 -1.815 52.800 1.00 76.38 87 GLU A C 1
ATOM 643 O O . GLU A 1 87 ? -28.034 -2.680 52.952 1.00 76.38 87 GLU A O 1
ATOM 648 N N . PRO A 1 88 ? -28.570 -0.524 52.601 1.00 73.81 88 PRO A N 1
ATOM 649 C CA . PRO A 1 88 ? -27.190 -0.069 52.646 1.00 73.81 88 PRO A CA 1
ATOM 650 C C . PRO A 1 88 ? -26.590 -0.365 54.020 1.00 73.81 88 PRO A C 1
ATOM 652 O O . PRO A 1 88 ? -27.067 0.138 55.040 1.00 73.81 88 PRO A O 1
ATOM 655 N N . THR A 1 89 ? -25.502 -1.134 54.061 1.00 67.19 89 THR A N 1
ATOM 656 C CA . THR A 1 89 ? -24.706 -1.269 55.281 1.00 67.19 89 THR A CA 1
ATOM 657 C C . THR A 1 89 ? -24.001 0.059 55.534 1.00 67.19 89 THR A C 1
ATOM 659 O O . THR A 1 89 ? -22.867 0.275 55.099 1.00 67.19 89 THR A O 1
ATOM 662 N N . PHE A 1 90 ? -24.658 0.974 56.243 1.00 62.34 90 PHE A N 1
ATOM 663 C CA . PHE A 1 90 ? -23.927 2.003 56.960 1.00 62.34 90 PHE A CA 1
ATOM 664 C C . PHE A 1 90 ? -23.021 1.259 57.930 1.00 62.34 90 PHE A C 1
ATOM 666 O O . PHE A 1 90 ? -23.502 0.470 58.745 1.00 62.34 90 PHE A O 1
ATOM 673 N N . ALA A 1 91 ? -21.706 1.443 57.796 1.00 61.12 91 ALA A N 1
ATOM 674 C CA . ALA A 1 91 ? -20.770 0.961 58.795 1.00 61.12 91 ALA A CA 1
ATOM 675 C C . ALA A 1 91 ? -21.299 1.446 60.145 1.00 61.12 91 ALA A C 1
ATOM 677 O O . ALA A 1 91 ? -21.392 2.655 60.365 1.00 61.12 91 ALA A O 1
ATOM 678 N N . ALA A 1 92 ? -21.736 0.512 60.995 1.00 53.78 92 ALA A N 1
ATOM 679 C CA . ALA A 1 92 ? -22.196 0.842 62.327 1.00 53.78 92 ALA A CA 1
ATOM 680 C C . ALA A 1 92 ? -21.086 1.677 62.954 1.00 53.78 92 ALA A C 1
ATOM 682 O O . ALA A 1 92 ? -19.958 1.196 63.093 1.00 53.78 92 ALA A O 1
ATOM 683 N N . ALA A 1 93 ? -21.380 2.942 63.256 1.00 57.31 93 ALA A N 1
ATOM 684 C CA . ALA A 1 93 ? -20.488 3.757 64.047 1.00 57.31 93 ALA A CA 1
ATOM 685 C C . ALA A 1 93 ? -20.338 3.015 65.373 1.00 57.31 93 ALA A C 1
ATOM 687 O O . ALA A 1 93 ? -21.236 3.020 66.214 1.00 57.31 93 ALA A O 1
ATOM 688 N N . SER A 1 94 ? -19.237 2.280 65.513 1.00 46.16 94 SER A N 1
ATOM 689 C CA . SER A 1 94 ? -18.858 1.642 66.755 1.00 46.16 94 SER A CA 1
ATOM 690 C C . SER A 1 94 ? -18.764 2.757 67.783 1.00 46.16 94 SER A C 1
ATOM 692 O O . SER A 1 94 ? -17.849 3.580 67.714 1.00 46.16 94 SER A O 1
ATOM 694 N N . ALA A 1 95 ? -19.740 2.815 68.686 1.00 50.75 95 ALA A N 1
ATOM 695 C CA . ALA A 1 95 ? -19.722 3.698 69.834 1.00 50.75 95 ALA A CA 1
ATOM 696 C C . ALA A 1 95 ? -18.477 3.357 70.662 1.00 50.75 95 ALA A C 1
ATOM 698 O O . ALA A 1 95 ? -18.461 2.390 71.424 1.00 50.75 95 ALA A O 1
ATOM 699 N N . LYS A 1 96 ? -17.404 4.122 70.455 1.00 40.94 96 LYS A N 1
ATOM 700 C CA . LYS A 1 96 ? -16.238 4.123 71.331 1.00 40.94 96 LYS A CA 1
ATOM 701 C C . LYS A 1 96 ? -16.536 5.090 72.488 1.00 40.94 96 LYS A C 1
ATOM 703 O O . LYS A 1 96 ? -17.073 6.166 72.219 1.00 40.94 96 LYS A O 1
ATOM 708 N 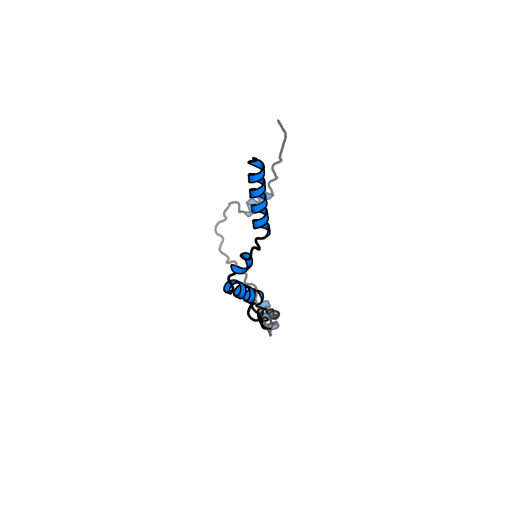N . PRO A 1 97 ? -16.237 4.729 73.749 1.00 40.50 97 PRO A N 1
ATOM 709 C CA . PRO A 1 97 ? -16.474 5.601 74.894 1.00 40.50 97 PRO A CA 1
ATOM 710 C C . PRO A 1 97 ? -15.698 6.912 74.757 1.00 40.50 97 PRO A C 1
ATOM 712 O O . PRO A 1 97 ? -14.607 6.935 74.186 1.00 40.50 97 PRO A O 1
ATOM 715 N N . ALA A 1 98 ? -16.274 7.982 75.301 1.00 44.94 98 ALA A N 1
ATOM 716 C CA . ALA A 1 98 ? -15.654 9.290 75.422 1.00 44.94 98 ALA A CA 1
ATOM 717 C C . ALA A 1 98 ? -14.316 9.203 76.175 1.00 44.94 98 ALA A C 1
ATOM 719 O O . ALA A 1 98 ? -14.291 8.887 77.361 1.00 44.94 98 ALA A O 1
ATOM 720 N N . GLU A 1 99 ? -13.223 9.540 75.495 1.00 35.97 99 GLU A N 1
ATOM 721 C CA . GLU A 1 99 ? -11.940 9.877 76.108 1.00 35.97 99 GLU A CA 1
ATOM 722 C C . GLU A 1 99 ? -11.348 11.077 75.362 1.00 35.97 99 GLU A C 1
ATOM 724 O O . GLU A 1 99 ? -11.053 10.992 74.171 1.00 35.97 99 GLU A O 1
ATOM 729 N N . GLY A 1 100 ? -11.168 12.182 76.089 1.00 41.94 100 GLY A N 1
ATOM 730 C CA . GLY A 1 100 ? -10.273 13.274 75.713 1.00 41.94 100 GLY A CA 1
ATOM 731 C C . GLY A 1 100 ? -10.864 14.330 74.785 1.00 41.94 100 GLY A C 1
ATOM 732 O O . GLY A 1 100 ? -10.567 14.363 73.596 1.00 41.94 100 GLY A O 1
ATOM 733 N N . GLU A 1 101 ? -11.626 15.252 75.365 1.00 37.59 101 GLU A N 1
ATOM 734 C CA . GLU A 1 101 ? -11.828 16.598 74.833 1.00 37.59 101 GLU A CA 1
ATOM 735 C C . GLU A 1 101 ? -10.450 17.241 74.579 1.00 37.59 101 GLU A C 1
ATOM 737 O O . GLU A 1 101 ? -9.757 17.671 75.501 1.00 37.59 101 GLU A O 1
ATOM 742 N N . SER A 1 102 ? -9.998 17.236 73.323 1.00 39.88 102 SER A N 1
ATOM 743 C CA . SER A 1 102 ? -8.879 18.070 72.896 1.00 39.88 102 SER A CA 1
ATOM 744 C C . SER A 1 102 ? -9.413 19.492 72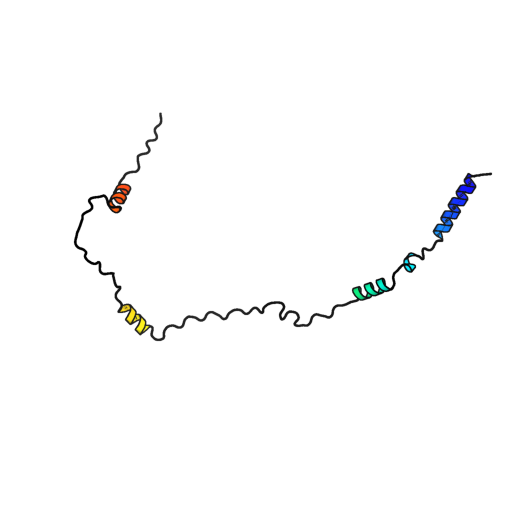.782 1.00 39.88 102 SER A C 1
ATOM 746 O O . SER A 1 102 ? -10.056 19.854 71.804 1.00 39.88 102 SER A O 1
ATOM 748 N N . THR A 1 103 ? -9.174 20.281 73.823 1.00 47.31 103 THR A N 1
ATOM 749 C CA . THR A 1 103 ? -9.419 21.726 73.905 1.00 47.31 103 THR A CA 1
ATOM 750 C C . THR A 1 103 ? -8.423 22.504 73.037 1.00 47.31 103 THR A C 1
ATOM 752 O O . THR A 1 103 ? -7.653 23.336 73.515 1.00 47.31 103 THR A O 1
ATOM 755 N N . GLY A 1 104 ? -8.399 22.209 71.738 1.00 59.38 104 GLY A N 1
ATOM 756 C CA . GLY A 1 104 ? -7.624 22.934 70.736 1.00 59.38 104 GLY A CA 1
ATOM 757 C C . GLY A 1 104 ? -8.491 23.196 69.508 1.00 59.38 104 GLY A C 1
ATOM 758 O O . GLY A 1 104 ? -9.298 22.331 69.173 1.00 59.38 104 GLY A O 1
ATOM 759 N N . PRO A 1 105 ? -8.351 24.359 68.844 1.00 54.28 105 PRO A N 1
ATOM 760 C CA . PRO A 1 105 ? -9.270 24.762 67.793 1.00 54.28 105 PRO A CA 1
ATOM 761 C C . PRO A 1 105 ? -9.231 23.743 66.655 1.00 54.28 105 PRO A C 1
ATOM 763 O O . PRO A 1 105 ? -8.217 23.615 65.957 1.00 54.28 105 PRO A O 1
ATOM 766 N N . THR A 1 106 ? -10.316 22.991 66.493 1.00 70.81 106 THR A N 1
ATOM 767 C CA . THR A 1 106 ? -10.458 22.026 65.407 1.00 70.81 106 THR A CA 1
ATOM 768 C C . THR A 1 106 ? -10.505 22.780 64.077 1.00 70.81 106 THR A C 1
ATOM 770 O O . THR A 1 106 ? -10.842 23.964 64.019 1.00 70.81 106 THR A O 1
ATOM 773 N N . GLY A 1 107 ? -10.135 22.121 62.974 1.00 71.88 107 GLY A N 1
ATOM 774 C CA . GLY A 1 107 ? -10.025 22.783 61.665 1.00 71.88 107 GLY A CA 1
ATOM 775 C C . GLY A 1 107 ? -11.307 23.499 61.214 1.00 71.88 107 GLY A C 1
ATOM 776 O O . GLY A 1 107 ? -11.229 24.472 60.470 1.00 71.88 107 GLY A O 1
ATOM 777 N N . ALA A 1 108 ? -12.471 23.067 61.709 1.00 77.81 108 ALA A N 1
ATOM 778 C CA . ALA A 1 108 ? -13.744 23.737 61.471 1.00 77.81 108 ALA A CA 1
ATOM 779 C C . ALA A 1 108 ? -13.848 25.083 62.211 1.00 77.81 108 ALA A C 1
ATOM 781 O O . ALA A 1 108 ? -14.277 26.068 61.618 1.00 77.81 108 ALA A O 1
ATOM 782 N N . GLU A 1 109 ? -13.411 25.154 63.469 1.00 80.62 109 GLU A N 1
ATOM 783 C CA . GLU A 1 109 ? -13.422 26.390 64.265 1.00 80.62 109 GLU A CA 1
ATOM 784 C C . GLU A 1 109 ? -12.438 27.425 63.705 1.00 80.62 109 GLU A C 1
ATOM 786 O O . GLU A 1 109 ? -12.770 28.605 63.624 1.00 80.62 109 GLU A O 1
ATOM 791 N N . GLN A 1 110 ? -11.262 26.990 63.234 1.00 80.00 110 GLN A N 1
ATOM 792 C CA . GLN A 1 110 ? -10.317 27.893 62.563 1.00 80.00 110 GLN A CA 1
ATOM 793 C C . GLN A 1 110 ? -10.839 28.396 61.215 1.00 80.00 110 GLN A C 1
ATOM 795 O O . GLN A 1 110 ? -10.628 29.555 60.867 1.00 80.00 110 GLN A O 1
ATOM 800 N N . PHE A 1 111 ? -11.530 27.541 60.457 1.00 77.56 111 PHE A N 1
ATOM 801 C CA . PHE A 1 111 ? -12.117 27.927 59.178 1.00 77.56 111 PHE A CA 1
ATOM 802 C C . PHE A 1 111 ? -13.258 28.935 59.356 1.00 77.56 111 PHE A C 1
ATOM 804 O O . PHE A 1 111 ? -13.320 29.922 58.626 1.00 77.56 111 PHE A O 1
ATOM 811 N N . LEU A 1 112 ? -14.120 28.733 60.355 1.00 85.94 112 LEU A N 1
ATOM 812 C CA . LEU A 1 112 ? -15.179 29.688 60.681 1.00 85.94 112 LEU A CA 1
ATOM 813 C C . LEU A 1 112 ? -14.604 31.028 61.1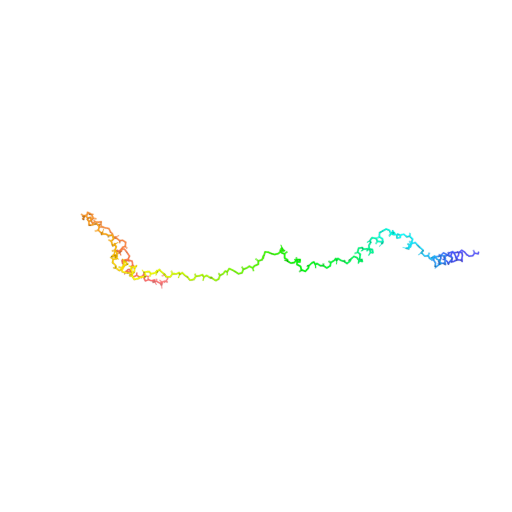58 1.00 85.94 112 LEU A C 1
ATOM 815 O O . LEU A 1 112 ? -15.046 32.067 60.677 1.00 85.94 112 LEU A O 1
ATOM 819 N N . ALA A 1 113 ? -13.570 31.015 62.005 1.00 83.25 113 ALA A N 1
ATOM 820 C CA . ALA A 1 113 ? -12.901 32.239 62.453 1.00 83.25 113 ALA A CA 1
ATOM 821 C C . ALA A 1 113 ? -12.222 33.007 61.304 1.00 83.25 113 ALA A C 1
ATOM 823 O O . ALA A 1 113 ? -12.223 34.235 61.299 1.00 83.25 113 ALA A O 1
ATOM 824 N N . PHE A 1 114 ? -11.661 32.303 60.316 1.00 80.31 114 PHE A N 1
ATOM 825 C CA . PHE A 1 114 ? -11.101 32.927 59.115 1.00 80.31 114 PHE A CA 1
ATOM 826 C C . PHE A 1 114 ? -12.176 33.590 58.247 1.00 80.31 114 PHE A C 1
ATOM 828 O O . PHE A 1 114 ? -11.948 34.679 57.735 1.00 80.31 114 PHE A O 1
ATOM 835 N N . LEU A 1 115 ? -13.341 32.955 58.089 1.00 82.75 115 LEU A N 1
ATOM 836 C CA . LEU A 1 115 ? -14.452 33.539 57.331 1.00 82.75 115 LEU A CA 1
ATOM 837 C C . LEU A 1 115 ? -15.111 34.724 58.048 1.00 82.75 115 LEU A C 1
ATOM 839 O O . LEU A 1 115 ? -15.662 35.595 57.383 1.00 82.75 115 LEU A O 1
ATOM 843 N N . GLU A 1 116 ? -15.088 34.741 59.382 1.00 83.25 116 GLU A N 1
ATOM 844 C CA . GLU A 1 116 ? -15.627 35.843 60.188 1.00 83.25 116 GLU A CA 1
ATOM 845 C C . GLU A 1 116 ? -14.662 37.036 60.291 1.00 83.25 116 GLU A C 1
ATOM 847 O O . GLU A 1 116 ? -15.092 38.157 60.561 1.00 83.25 116 GLU A O 1
ATOM 852 N N . ALA A 1 117 ? -13.363 36.832 60.059 1.00 83.12 117 ALA A N 1
ATOM 853 C CA . ALA A 1 117 ? -12.395 37.920 60.056 1.0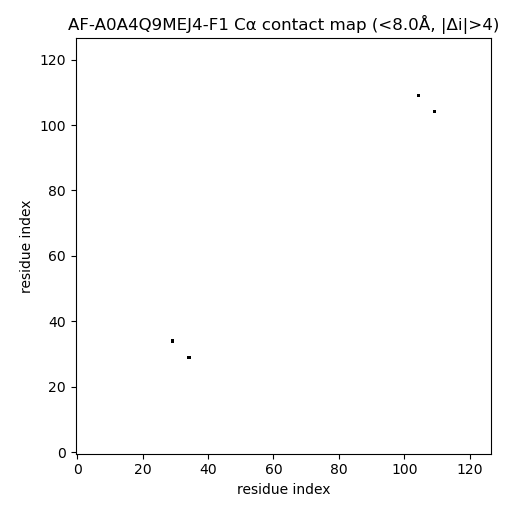0 83.12 117 ALA A CA 1
ATOM 854 C C . ALA A 1 117 ? -12.614 38.852 58.847 1.00 83.12 117 ALA A C 1
ATOM 856 O O . ALA A 1 117 ? -12.444 38.447 57.698 1.00 83.12 117 ALA A O 1
ATOM 857 N N . ASP A 1 118 ? -12.954 40.118 59.115 1.00 75.25 118 ASP A N 1
ATOM 858 C CA . ASP A 1 118 ? -13.044 41.177 58.101 1.00 75.25 118 ASP A CA 1
ATOM 859 C C . ASP A 1 118 ? -11.693 41.356 57.378 1.00 75.25 118 ASP A C 1
ATOM 861 O O . ASP A 1 118 ? -10.630 41.370 58.010 1.00 75.25 118 ASP A O 1
ATOM 865 N N . GLU A 1 119 ? -11.730 41.540 56.054 1.00 68.69 119 GLU A N 1
ATOM 866 C CA . GLU A 1 119 ? -10.541 41.860 55.255 1.00 68.69 119 GLU A CA 1
ATOM 867 C C . GLU A 1 119 ? -9.889 43.147 55.806 1.00 68.69 119 GLU A C 1
ATOM 869 O O . GLU A 1 119 ? -10.603 44.120 56.091 1.00 68.69 119 GLU A O 1
ATOM 874 N N . PRO A 1 120 ? -8.556 43.191 56.016 1.00 70.00 120 PRO A N 1
ATOM 875 C CA . PRO A 1 120 ? -7.916 44.379 56.563 1.00 70.00 120 PRO A CA 1
ATOM 876 C C . PRO A 1 120 ? -8.206 45.568 55.646 1.00 70.00 120 PRO A C 1
ATOM 878 O O . PRO A 1 120 ? -7.857 45.544 54.466 1.00 70.00 120 PRO A O 1
ATOM 881 N N . LYS A 1 121 ? -8.856 46.606 56.196 1.00 63.75 121 LYS A N 1
ATOM 882 C CA . LYS A 1 121 ? -9.132 47.856 55.479 1.00 63.75 121 LYS A CA 1
ATOM 883 C C . LYS A 1 121 ? -7.814 48.369 54.905 1.00 63.75 121 LYS A C 1
ATOM 885 O O . LYS A 1 121 ? -6.910 48.740 55.652 1.00 63.75 121 LYS A O 1
ATOM 890 N N . HIS A 1 122 ? -7.695 48.316 53.583 1.00 60.34 122 HIS A N 1
ATOM 891 C CA . HIS A 1 122 ? -6.532 48.799 52.860 1.00 60.34 122 HIS A CA 1
ATOM 892 C C . HIS A 1 122 ? -6.583 50.329 52.860 1.00 60.34 122 HIS A C 1
ATOM 894 O O . HIS A 1 122 ? -7.009 50.954 51.890 1.00 60.34 122 HIS A O 1
ATOM 900 N N . ASP A 1 123 ? -6.204 50.934 53.982 1.00 55.75 123 ASP A N 1
ATOM 901 C CA . ASP A 1 123 ? -6.048 52.379 54.086 1.00 55.75 123 ASP A CA 1
ATOM 902 C C . ASP A 1 123 ? -4.760 52.780 53.345 1.00 55.75 123 ASP A C 1
ATOM 904 O O . ASP A 1 123 ? -3.701 53.011 53.927 1.00 55.75 123 ASP A O 1
ATOM 908 N N . GLU A 1 124 ? -4.853 52.844 52.015 1.00 58.78 124 GLU A N 1
ATOM 909 C CA . GLU A 1 124 ? -3.961 53.659 51.196 1.00 58.78 124 GLU A CA 1
ATOM 910 C C . GLU A 1 124 ? -4.313 55.142 51.392 1.00 58.78 124 GLU A C 1
ATOM 912 O O . GLU A 1 124 ? -5.179 55.709 50.728 1.00 58.78 124 GLU A O 1
ATOM 917 N N . ALA A 1 125 ? -3.598 55.772 52.320 1.00 47.03 125 ALA A N 1
ATOM 918 C CA . ALA A 1 125 ? -3.286 57.200 52.330 1.00 47.03 125 ALA A CA 1
ATOM 919 C C . ALA A 1 125 ? -1.851 57.327 52.874 1.00 47.03 125 ALA A C 1
ATOM 921 O O . ALA A 1 125 ? -1.609 57.089 54.050 1.00 47.03 125 ALA A O 1
ATOM 922 N N . HIS A 1 126 ? -0.833 57.350 52.010 1.00 48.56 126 HIS A N 1
ATOM 923 C CA . HIS A 1 126 ? -0.239 58.541 51.383 1.00 48.56 126 HIS A CA 1
ATOM 924 C C . HIS A 1 126 ? 0.412 59.515 52.391 1.00 48.56 126 HIS A C 1
ATOM 926 O O . HIS A 1 126 ? -0.289 60.310 53.008 1.00 48.56 126 HIS A O 1
ATOM 932 N N . HIS A 1 127 ? 1.758 59.503 52.385 1.00 40.94 127 HIS A N 1
ATOM 933 C CA . HIS A 1 127 ? 2.727 60.412 53.037 1.00 40.94 127 HIS A CA 1
ATOM 934 C C . HIS A 1 127 ? 3.037 60.208 54.523 1.00 40.94 127 HIS A C 1
ATOM 936 O O . HIS A 1 127 ? 2.116 60.238 55.361 1.00 40.94 127 HIS A O 1
#

Radius of gyration: 55.21 Å; Cα contacts (8 Å, |Δi|>4): 2; chains: 1; bounding box: 95×73×133 Å

Mean predicted aligned error: 22.64 Å

Organism: NCBI:txid114155

pLDDT: mean 73.91, std 14.66, range [35.97, 94.94]

Secondary structure (DSSP, 8-state):
--HHHHHHHHHHHHHHHHHT---THHHHT--HHHHHHHHHHHH--PPPPPTTTTBTTB---PPPPPPPPPPPPTTHHHHHHHHHH----------PPP-----S--HHHHHHHHHHSPPP-------

Solvent-accessible surface area (backbone atoms only — not comparable to full-atom values): 8737 Å² total; per-residue (Å²): 136,63,69,69,59,55,52,50,52,54,52,51,53,58,51,53,57,58,71,70,54,76,80,64,62,77,71,73,71,60,58,64,67,60,54,50,52,52,48,52,61,73,64,59,72,78,76,80,76,60,95,60,68,66,70,78,77,53,82,84,87,71,82,77,79,79,83,76,75,82,78,76,68,95,54,58,66,62,52,48,52,54,53,72,68,55,73,82,80,68,77,73,79,74,85,69,81,95,75,78,87,73,94,58,85,48,74,66,57,51,50,52,52,56,72,68,52,75,78,78,80,80,78,86,72,85,133

InterPro domains:
  IPR019711 ATP synthase, F0 complex, subunit H [PF10775] (22-87)
  IPR019711 ATP synthase, F0 complex, subunit H [PTHR28207] (3-127)

Sequence (127 aa):
MSSAVLR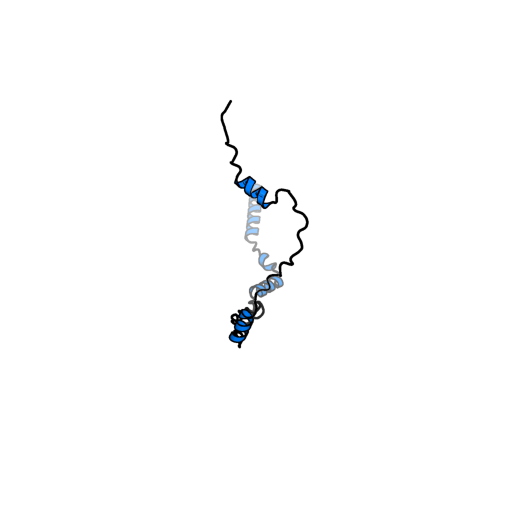QAAIAARSASRKCAFSTSAVARKDLIQELYIKELKGYKAPPPPKDAHVGVVKNYSLPPAPQTPALPADLAGELSAWDATEPTFAAASAKPAEGESTGPTGAEQFLAFLEADEPKHDEAHH

Foldseek 3Di:
DDPVVVVVVVVVVVVVVVVPPPCPPVVVPDDPVVVVVVVCVVVDDDDDPPPCNVPPPDDDDDDDPDDDDDDDPPCPPVVVVVVVVDDDPPPPPPPDDDDDDPPDQDPVNVVVVVVPDDDPPPPPDDD